Protein AF-A0A2V6IXX1-F1 (afdb_monomer_lite)

Secondary structure (DSSP, 8-state):
---SEEEEEEESS-HHHHHHHHHHHHT-S---EEEEEEE--PPP---

pLDDT: mean 85.61, std 13.61, range [50.81, 97.12]

Sequence (47 aa):
MNPTLSVIVCTVRRAQRLRECLQTLAGQTYREFELVLVNMNESPMTS

Foldseek 3Di:
DAQPAEAEAEDEPDPPVVVVVVVVVVPDPDDRYHYHYHYPHDDPPPD

Structure (mmCIF, N/CA/C/O backbone):
data_AF-A0A2V6IXX1-F1
#
_entry.id   AF-A0A2V6IXX1-F1
#
loop_
_atom_site.group_PDB
_atom_site.id
_atom_site.type_symbol
_atom_site.label_atom_id
_atom_site.label_alt_id
_atom_site.label_comp_id
_atom_site.label_asym_id
_atom_site.label_entity_id
_atom_site.label_seq_id
_atom_site.pdbx_PDB_ins_code
_atom_site.Cartn_x
_atom_site.Cartn_y
_atom_site.Cartn_z
_atom_site.occupancy
_atom_site.B_iso_or_equiv
_atom_site.auth_seq_id
_atom_site.auth_comp_id
_atom_site.auth_asym_id
_atom_site.auth_atom_id
_atom_site.pdbx_PDB_model_num
ATOM 1 N N . MET A 1 1 ? -17.410 -7.794 7.057 1.00 53.53 1 MET A N 1
ATOM 2 C CA . MET A 1 1 ? -17.304 -6.362 6.712 1.00 53.53 1 MET A CA 1
ATOM 3 C C . MET A 1 1 ? -16.494 -6.274 5.434 1.00 53.53 1 MET A C 1
ATOM 5 O O . MET A 1 1 ? -15.473 -6.944 5.361 1.00 53.53 1 MET A O 1
ATOM 9 N N . ASN A 1 2 ? -16.985 -5.550 4.428 1.00 66.25 2 ASN A N 1
ATOM 10 C CA . ASN A 1 2 ? -16.266 -5.342 3.168 1.00 66.25 2 ASN A CA 1
ATOM 11 C C . ASN A 1 2 ? -15.452 -4.047 3.289 1.00 66.25 2 ASN A C 1
ATOM 13 O O . ASN A 1 2 ? -16.007 -3.074 3.807 1.00 66.25 2 ASN A O 1
ATOM 17 N N . PRO A 1 3 ? -14.181 -4.012 2.848 1.00 69.94 3 PRO A N 1
ATOM 18 C CA . PRO A 1 3 ? -13.397 -2.784 2.871 1.00 69.94 3 PRO A CA 1
ATOM 19 C C . PRO A 1 3 ? -14.102 -1.721 2.024 1.00 69.94 3 PRO A C 1
ATOM 21 O O . PRO A 1 3 ? -14.521 -1.983 0.897 1.00 69.94 3 PRO A O 1
ATOM 24 N N . THR A 1 4 ? -14.268 -0.524 2.581 1.00 85.56 4 THR A N 1
ATOM 25 C CA . THR A 1 4 ? -14.903 0.608 1.886 1.00 85.56 4 THR A CA 1
ATOM 26 C C . THR A 1 4 ? -13.917 1.369 1.001 1.00 85.56 4 THR A C 1
ATOM 28 O O . THR A 1 4 ? -14.327 2.223 0.217 1.00 85.56 4 THR A O 1
ATOM 31 N N . LEU A 1 5 ? -12.623 1.050 1.113 1.00 92.00 5 LEU A N 1
ATOM 32 C CA . LEU A 1 5 ? -11.527 1.680 0.395 1.00 92.00 5 LEU A CA 1
ATOM 33 C C . LEU A 1 5 ? -10.596 0.617 -0.200 1.00 92.00 5 LEU A C 1
ATOM 35 O O . LEU A 1 5 ? -10.116 -0.268 0.509 1.00 92.00 5 LEU A O 1
ATOM 39 N N . SER A 1 6 ? -10.283 0.762 -1.485 1.00 95.19 6 SER A N 1
ATOM 40 C CA . SER A 1 6 ? -9.249 -0.023 -2.162 1.00 95.19 6 SER A CA 1
ATOM 41 C C . SER A 1 6 ? -8.123 0.902 -2.610 1.00 95.19 6 SER A C 1
ATOM 43 O O . SER A 1 6 ? -8.357 1.934 -3.239 1.00 95.19 6 SER A O 1
ATOM 45 N N . VAL A 1 7 ? -6.888 0.522 -2.296 1.00 95.62 7 VAL A N 1
A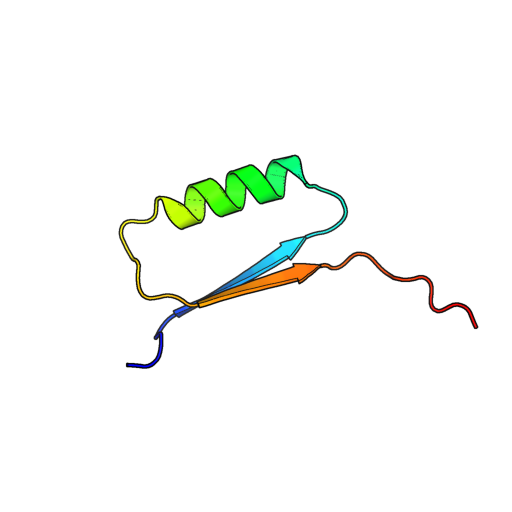TOM 46 C CA . VAL A 1 7 ? -5.670 1.209 -2.726 1.00 95.62 7 VAL A CA 1
ATOM 47 C C . VAL A 1 7 ? -5.014 0.365 -3.810 1.00 95.62 7 VAL A C 1
ATOM 49 O O . VAL A 1 7 ? -4.684 -0.796 -3.584 1.00 95.62 7 VAL A O 1
ATOM 52 N N . ILE A 1 8 ? -4.812 0.945 -4.991 1.00 95.69 8 ILE A N 1
ATOM 53 C CA . ILE A 1 8 ? -4.172 0.260 -6.118 1.00 95.69 8 ILE A CA 1
ATOM 54 C C . ILE A 1 8 ? -2.772 0.841 -6.300 1.00 95.69 8 ILE A C 1
ATOM 56 O O . ILE A 1 8 ? -2.616 2.038 -6.539 1.00 95.69 8 ILE A O 1
ATOM 60 N N . VAL A 1 9 ? -1.748 -0.006 -6.190 1.00 94.69 9 VAL A N 1
ATOM 61 C CA . VAL A 1 9 ? -0.346 0.382 -6.388 1.00 94.69 9 VAL A CA 1
ATOM 62 C C . VAL A 1 9 ? 0.170 -0.279 -7.655 1.00 94.69 9 VAL A C 1
ATOM 64 O O . VAL A 1 9 ? 0.322 -1.496 -7.708 1.00 94.69 9 VAL A O 1
ATOM 67 N N . CYS A 1 10 ? 0.486 0.524 -8.667 1.00 92.56 10 CYS A N 1
ATOM 68 C CA . CYS A 1 10 ? 1.113 0.052 -9.899 1.00 92.56 10 CYS A CA 1
ATOM 69 C C . CYS A 1 10 ? 2.629 0.258 -9.828 1.00 92.56 10 CYS A C 1
ATOM 71 O O . CYS A 1 10 ? 3.101 1.345 -9.494 1.00 92.56 10 CYS A O 1
ATOM 73 N N . THR A 1 11 ? 3.407 -0.771 -10.161 1.00 89.62 11 THR A N 1
ATOM 74 C CA . THR A 1 11 ? 4.874 -0.719 -10.098 1.00 89.62 11 THR A CA 1
ATOM 75 C C . THR A 1 11 ? 5.522 -1.293 -11.355 1.00 89.62 11 THR A C 1
ATOM 77 O O . THR A 1 11 ? 5.060 -2.291 -11.897 1.00 89.62 11 THR A O 1
ATOM 80 N N . VAL A 1 12 ? 6.619 -0.676 -11.800 1.00 84.19 12 VAL A N 1
ATOM 81 C CA . VAL A 1 12 ? 7.518 -1.187 -12.848 1.00 84.19 12 VAL A CA 1
ATOM 82 C C . VAL A 1 12 ? 8.936 -1.123 -12.298 1.00 84.19 12 VAL A C 1
ATOM 84 O O . VAL A 1 12 ? 9.397 -0.036 -11.948 1.00 84.19 12 VAL A O 1
ATOM 87 N N . ARG A 1 13 ? 9.628 -2.266 -12.215 1.00 70.56 13 ARG A N 1
ATOM 88 C CA . ARG A 1 13 ? 11.074 -2.397 -11.907 1.00 70.56 13 ARG A CA 1
ATOM 89 C C . ARG A 1 13 ? 11.641 -1.437 -10.833 1.00 70.56 13 ARG A C 1
ATOM 91 O O . ARG A 1 13 ? 12.748 -0.927 -10.983 1.00 70.56 13 ARG A O 1
ATOM 98 N N . ARG A 1 14 ? 10.915 -1.170 -9.737 1.00 75.62 14 ARG A N 1
ATOM 99 C CA . ARG A 1 14 ? 11.350 -0.246 -8.660 1.00 75.62 14 ARG A CA 1
ATOM 100 C C . ARG A 1 14 ? 11.126 -0.828 -7.262 1.00 75.62 14 ARG A C 1
ATOM 102 O O . ARG A 1 14 ? 10.306 -0.330 -6.494 1.00 75.62 14 ARG A O 1
ATOM 109 N N . ALA A 1 15 ? 11.895 -1.863 -6.919 1.00 81.06 15 ALA A N 1
ATOM 110 C CA . ALA A 1 15 ? 11.776 -2.576 -5.642 1.00 81.06 15 ALA A CA 1
ATOM 111 C C . ALA A 1 15 ? 11.922 -1.662 -4.407 1.00 81.06 15 ALA A C 1
ATOM 113 O O . ALA A 1 15 ? 11.135 -1.772 -3.470 1.00 81.06 15 ALA A O 1
ATOM 114 N N . GLN A 1 16 ? 12.870 -0.716 -4.428 1.00 90.19 16 GLN A N 1
ATOM 115 C CA . GLN A 1 16 ? 13.116 0.179 -3.291 1.00 90.19 16 GLN A CA 1
ATOM 116 C C . GLN A 1 16 ? 11.940 1.133 -3.022 1.00 90.19 16 GLN A C 1
ATOM 118 O O . GLN A 1 16 ? 11.451 1.214 -1.900 1.00 90.19 16 GLN A O 1
ATOM 123 N N . ARG A 1 17 ? 11.418 1.798 -4.061 1.00 91.00 17 ARG A N 1
ATOM 124 C CA . ARG A 1 17 ? 10.279 2.722 -3.910 1.00 91.00 17 ARG A CA 1
ATOM 125 C C . ARG A 1 17 ? 8.989 1.998 -3.556 1.00 91.00 17 ARG A C 1
ATOM 127 O O . ARG A 1 17 ? 8.180 2.522 -2.799 1.00 91.00 17 ARG A O 1
ATOM 134 N N . LEU A 1 18 ? 8.805 0.788 -4.086 1.00 93.69 18 LEU A N 1
ATOM 135 C CA . LEU A 1 18 ? 7.687 -0.056 -3.689 1.00 93.69 18 LEU A CA 1
ATOM 136 C C . LEU A 1 18 ? 7.762 -0.369 -2.191 1.00 93.69 18 LEU A C 1
ATOM 138 O O . LEU A 1 18 ? 6.763 -0.228 -1.498 1.00 93.69 18 LEU A O 1
ATOM 142 N N . ARG A 1 19 ? 8.943 -0.727 -1.677 1.00 94.12 19 ARG A N 1
ATOM 143 C CA . ARG A 1 19 ? 9.136 -0.992 -0.247 1.00 94.12 19 ARG A CA 1
ATOM 144 C C . ARG A 1 19 ? 8.759 0.215 0.614 1.00 94.12 19 ARG A C 1
ATOM 146 O O . ARG A 1 19 ? 7.987 0.055 1.551 1.00 94.12 19 ARG A O 1
ATOM 153 N N . GLU A 1 20 ? 9.253 1.401 0.273 1.00 96.12 20 GLU A N 1
ATOM 154 C CA . GLU A 1 20 ? 8.950 2.647 0.995 1.00 96.12 20 GLU A CA 1
ATOM 155 C C . GLU A 1 20 ? 7.449 2.985 0.956 1.00 96.12 20 GLU A C 1
ATOM 157 O O . GLU A 1 20 ? 6.853 3.341 1.975 1.00 96.12 20 GLU A O 1
ATOM 162 N N . CYS A 1 21 ? 6.809 2.802 -0.204 1.00 94.50 21 CYS A N 1
ATOM 163 C CA . CYS A 1 21 ? 5.368 2.985 -0.376 1.00 94.50 21 CYS A CA 1
ATOM 164 C C . CYS A 1 21 ? 4.565 2.023 0.512 1.00 94.50 21 CYS A C 1
ATOM 166 O O . CYS A 1 21 ? 3.692 2.459 1.261 1.00 94.50 21 CYS A O 1
ATOM 168 N N . LEU A 1 22 ? 4.903 0.731 0.497 1.00 95.38 22 LEU A N 1
ATOM 169 C CA . LEU A 1 22 ? 4.242 -0.284 1.319 1.00 95.38 22 LEU A CA 1
ATOM 170 C C . LEU A 1 22 ? 4.450 -0.038 2.819 1.00 95.38 22 LEU A C 1
ATOM 172 O O . LEU A 1 22 ? 3.516 -0.210 3.596 1.00 95.38 22 LEU A O 1
ATOM 176 N N . GLN A 1 23 ? 5.638 0.411 3.231 1.00 97.12 23 GLN A N 1
ATOM 177 C CA . GLN A 1 23 ? 5.909 0.799 4.619 1.00 97.12 23 GLN A CA 1
ATOM 178 C C . GLN A 1 23 ? 5.061 2.002 5.047 1.00 97.12 23 GLN A C 1
ATOM 180 O O . GLN A 1 23 ? 4.507 2.006 6.144 1.00 97.12 23 GLN A O 1
ATOM 185 N N . THR A 1 24 ? 4.906 2.989 4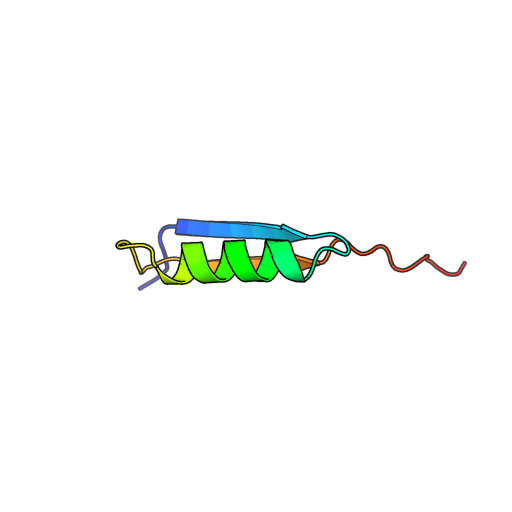.166 1.00 96.44 24 THR A N 1
ATOM 186 C CA . THR A 1 24 ? 4.067 4.168 4.420 1.00 96.44 24 THR A CA 1
ATOM 187 C C . THR A 1 24 ? 2.590 3.790 4.530 1.00 96.44 24 THR A C 1
ATOM 189 O O . THR A 1 24 ? 1.901 4.262 5.434 1.00 96.44 24 THR A O 1
ATOM 192 N N . LEU A 1 25 ? 2.105 2.903 3.656 1.00 96.31 25 LEU A N 1
ATOM 193 C CA . LEU A 1 25 ? 0.735 2.382 3.700 1.00 96.31 25 LEU A CA 1
ATOM 194 C C . LEU A 1 25 ? 0.483 1.552 4.966 1.00 96.31 25 LEU A C 1
ATOM 196 O O . LEU A 1 25 ? -0.554 1.694 5.610 1.00 96.31 25 LEU A O 1
ATOM 200 N N . ALA A 1 26 ? 1.460 0.746 5.383 1.00 94.88 26 ALA A N 1
ATOM 201 C CA . ALA A 1 26 ? 1.390 -0.012 6.628 1.00 94.88 26 ALA A CA 1
ATOM 202 C C . ALA A 1 26 ? 1.394 0.879 7.884 1.00 94.88 26 ALA A C 1
ATOM 204 O O . ALA A 1 26 ? 0.964 0.418 8.941 1.00 94.88 26 ALA A O 1
ATOM 205 N N . GLY A 1 27 ? 1.861 2.127 7.783 1.00 96.50 27 GLY A N 1
ATOM 206 C CA . GLY A 1 27 ? 1.861 3.115 8.865 1.00 96.50 27 GLY A CA 1
ATOM 207 C C . GLY A 1 27 ? 0.617 4.009 8.930 1.00 96.50 27 GLY A C 1
ATOM 208 O O . GLY A 1 27 ? 0.549 4.863 9.810 1.00 96.50 27 GLY A O 1
ATOM 209 N N . GLN A 1 28 ? -0.355 3.855 8.023 1.00 96.19 28 GLN A N 1
ATOM 210 C CA . GLN A 1 28 ? -1.565 4.684 8.031 1.00 96.19 28 GLN A CA 1
ATOM 211 C C . GLN A 1 28 ? -2.428 4.416 9.271 1.00 96.19 28 GLN A C 1
ATOM 213 O O . GLN A 1 28 ? -2.573 3.275 9.718 1.00 96.19 28 GLN A O 1
ATOM 218 N N . THR A 1 29 ? -3.033 5.479 9.805 1.00 96.19 29 THR A N 1
ATOM 219 C CA . THR A 1 29 ? -3.968 5.409 10.941 1.00 96.19 29 THR A CA 1
ATOM 220 C C . THR A 1 29 ? -5.274 4.712 10.565 1.00 96.19 29 THR A C 1
ATOM 222 O O . THR A 1 29 ? -5.875 4.036 11.396 1.00 96.19 29 THR A O 1
ATOM 225 N N . TYR A 1 30 ? -5.693 4.831 9.304 1.00 93.75 30 TYR A N 1
ATOM 226 C CA . TYR A 1 30 ? -6.816 4.090 8.743 1.00 93.75 30 TYR A CA 1
ATOM 227 C C . TYR A 1 30 ? -6.365 2.696 8.282 1.00 93.75 30 TYR A C 1
ATOM 229 O O . TYR A 1 30 ? -5.406 2.575 7.521 1.00 93.75 30 TYR A O 1
ATOM 237 N N . ARG A 1 31 ? -7.041 1.641 8.755 1.00 90.75 31 ARG A N 1
ATOM 238 C CA . ARG A 1 31 ? -6.603 0.237 8.591 1.00 90.75 31 ARG A CA 1
ATOM 239 C C . ARG A 1 31 ? -7.534 -0.625 7.743 1.00 90.75 31 ARG A C 1
ATOM 241 O O . ARG A 1 31 ? -7.127 -1.700 7.320 1.00 90.75 31 ARG A O 1
ATOM 248 N N . GLU A 1 32 ? -8.760 -0.177 7.501 1.00 93.56 32 GLU A N 1
ATOM 249 C CA . GLU A 1 32 ? -9.775 -0.967 6.798 1.00 93.56 32 GLU A CA 1
ATOM 250 C C . GLU A 1 32 ? -9.752 -0.694 5.293 1.00 93.56 32 GLU A C 1
ATOM 252 O O . GLU A 1 32 ? -10.679 -0.122 4.726 1.00 93.56 32 GLU A O 1
ATOM 257 N N . PHE A 1 33 ? -8.666 -1.099 4.637 1.00 93.94 33 PHE A N 1
ATOM 258 C CA . PHE A 1 33 ? -8.554 -1.018 3.186 1.00 93.94 33 PHE A CA 1
ATOM 259 C C . PHE A 1 33 ? -7.951 -2.289 2.592 1.00 93.94 33 PHE A C 1
ATOM 261 O O . PHE A 1 33 ? -7.147 -2.979 3.218 1.00 93.94 33 PHE A O 1
ATOM 268 N N . GLU A 1 34 ? -8.336 -2.578 1.355 1.00 94.62 34 GLU A N 1
ATOM 269 C CA . GLU A 1 34 ? -7.688 -3.590 0.528 1.00 94.62 34 GLU A CA 1
ATOM 270 C C . GLU A 1 34 ? -6.538 -2.954 -0.256 1.00 94.62 34 GLU A C 1
ATOM 272 O O . GLU A 1 34 ? -6.666 -1.841 -0.770 1.00 94.62 34 GLU A O 1
ATOM 277 N N . LEU A 1 35 ? -5.417 -3.664 -0.376 1.00 94.56 35 LEU A N 1
ATOM 278 C CA . LEU A 1 35 ? -4.290 -3.246 -1.202 1.00 94.56 35 LEU A CA 1
ATOM 279 C C . LEU A 1 35 ? -4.128 -4.193 -2.390 1.00 94.56 35 LEU A C 1
ATOM 281 O O . LEU A 1 35 ? -3.814 -5.369 -2.210 1.00 94.56 35 LEU A O 1
ATOM 285 N N . VAL A 1 36 ? -4.250 -3.653 -3.600 1.00 95.06 36 VAL A N 1
ATOM 286 C CA . VAL A 1 36 ? -4.023 -4.386 -4.848 1.00 95.06 36 VAL A CA 1
ATOM 287 C C . VAL A 1 36 ? -2.712 -3.914 -5.469 1.00 95.06 36 VAL A C 1
ATOM 289 O O . VAL A 1 36 ? -2.590 -2.771 -5.913 1.00 95.06 36 VAL A O 1
ATOM 292 N N . LEU A 1 37 ? -1.710 -4.794 -5.495 1.00 94.00 37 LEU A N 1
ATOM 293 C CA . LEU A 1 37 ? -0.413 -4.523 -6.114 1.00 94.00 37 LEU A CA 1
ATOM 294 C C . LEU A 1 37 ? -0.394 -5.046 -7.553 1.00 94.00 37 LEU A C 1
ATOM 296 O O . LEU A 1 37 ? -0.436 -6.252 -7.783 1.00 94.00 37 LEU A O 1
ATOM 300 N N . VAL A 1 38 ? -0.265 -4.136 -8.514 1.00 93.00 38 VAL A N 1
ATOM 301 C CA . VAL A 1 38 ? -0.185 -4.456 -9.940 1.00 93.00 38 VAL A CA 1
ATOM 302 C C . VAL A 1 38 ? 1.262 -4.335 -10.404 1.00 93.00 38 VAL A C 1
ATOM 304 O O . VAL A 1 38 ? 1.839 -3.245 -10.457 1.00 93.00 38 VAL A O 1
ATOM 307 N N . ASN A 1 39 ? 1.860 -5.472 -10.753 1.00 89.12 39 ASN A N 1
ATOM 308 C CA . ASN A 1 39 ? 3.165 -5.504 -11.397 1.00 89.12 39 ASN A CA 1
ATOM 309 C C . ASN A 1 39 ? 2.995 -5.255 -12.900 1.00 89.12 39 ASN A C 1
ATOM 311 O O . ASN A 1 39 ? 2.518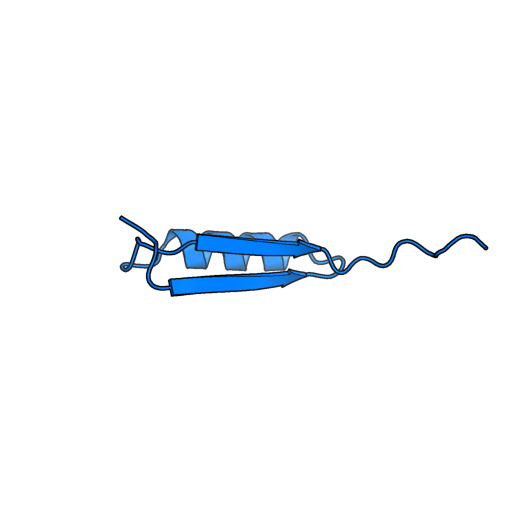 -6.119 -13.625 1.00 89.12 39 ASN A O 1
ATOM 315 N N . MET A 1 40 ? 3.409 -4.074 -13.348 1.00 86.38 40 MET A N 1
ATOM 316 C CA . MET A 1 40 ? 3.328 -3.619 -14.737 1.00 86.38 40 MET A CA 1
ATOM 317 C C . MET A 1 40 ? 4.596 -3.964 -15.533 1.00 86.38 40 MET A C 1
ATOM 319 O O . MET A 1 40 ? 4.839 -3.389 -16.592 1.00 86.38 40 MET A O 1
ATOM 323 N N . ASN A 1 41 ? 5.452 -4.862 -15.029 1.00 76.56 41 ASN A N 1
ATOM 324 C CA . ASN A 1 41 ? 6.529 -5.410 -15.845 1.00 76.56 41 ASN A CA 1
ATOM 325 C C . ASN A 1 41 ? 5.907 -6.151 -17.037 1.00 76.56 41 ASN A C 1
ATOM 327 O O . ASN A 1 41 ? 5.368 -7.241 -16.865 1.00 76.56 41 ASN A O 1
ATOM 331 N N . GLU A 1 42 ? 6.006 -5.566 -18.233 1.00 67.19 42 GLU A N 1
ATOM 332 C CA . GLU A 1 42 ? 5.714 -6.273 -19.478 1.00 67.19 42 GLU A CA 1
ATOM 333 C C . GLU A 1 42 ? 6.508 -7.582 -19.508 1.00 67.19 42 GLU A C 1
ATOM 335 O O . GLU A 1 42 ? 7.743 -7.587 -19.429 1.00 67.19 42 GLU A O 1
ATOM 340 N N . SER A 1 43 ? 5.791 -8.694 -19.642 1.00 62.12 43 SER A N 1
ATOM 341 C CA . SER A 1 43 ? 6.358 -9.855 -20.307 1.00 62.12 43 SER A CA 1
ATOM 342 C C . SER A 1 43 ? 6.392 -9.491 -21.790 1.00 62.12 43 SER A C 1
ATOM 344 O O . SER A 1 43 ? 5.341 -9.098 -22.304 1.00 62.12 43 SER A O 1
ATOM 346 N N . PRO A 1 44 ? 7.535 -9.580 -22.500 1.00 62.31 44 PRO A N 1
ATOM 347 C CA . PRO A 1 44 ? 7.474 -9.534 -23.947 1.00 62.31 44 PRO A CA 1
ATOM 348 C C . PRO A 1 44 ? 6.553 -10.688 -24.330 1.00 62.31 44 PRO A C 1
ATOM 350 O O . PRO A 1 44 ? 6.817 -11.839 -23.978 1.00 62.31 44 PRO A O 1
ATOM 353 N N . MET A 1 45 ? 5.420 -10.371 -24.947 1.00 62.34 45 MET A N 1
ATOM 354 C CA . MET A 1 45 ? 4.624 -11.368 -25.639 1.00 62.34 45 MET A CA 1
ATOM 355 C C . MET A 1 45 ? 5.561 -11.922 -26.711 1.00 62.34 45 MET A C 1
ATOM 357 O O . MET A 1 45 ? 5.768 -11.289 -27.744 1.00 62.34 45 MET A O 1
ATOM 361 N N . THR A 1 46 ? 6.232 -13.034 -26.415 1.00 50.81 46 THR A N 1
ATOM 362 C CA . THR A 1 46 ? 6.971 -13.799 -27.411 1.00 50.81 46 THR A CA 1
ATOM 363 C C . THR A 1 46 ? 5.917 -14.319 -28.374 1.00 50.81 46 THR A C 1
ATOM 365 O O . THR A 1 46 ? 5.176 -15.243 -28.035 1.00 50.81 46 THR A O 1
ATOM 368 N N . SER A 1 47 ? 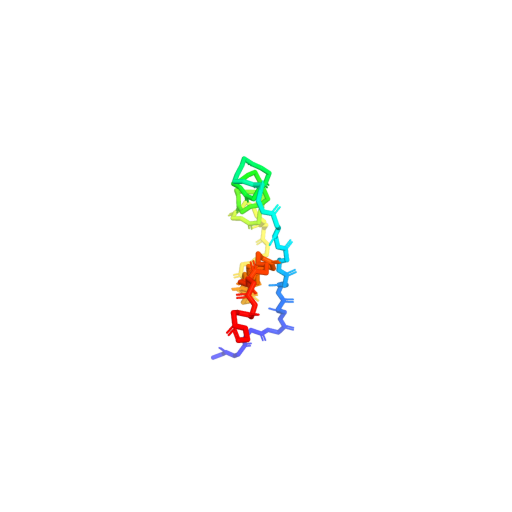5.776 -13.606 -29.493 1.00 52.81 47 SER A N 1
ATOM 369 C CA . SER A 1 47 ? 5.065 -14.072 -30.684 1.00 52.81 47 SER A CA 1
ATOM 370 C C . SER A 1 47 ? 5.790 -15.263 -31.295 1.00 52.81 47 SER A C 1
ATOM 372 O O . SER A 1 47 ? 7.030 -15.337 -31.122 1.00 52.81 47 SER A O 1
#

Radius of gyration: 13.73 Å; chains: 1; bounding box: 30×20×42 Å

=== Feature glossary ===
Key to the feature types in this record:

— What the protein is —

Primary structure: the covalent order of the twenty standard amino acids along the backbone. Two proteins with the same sequence will (almost always) fold to the same structure; two with 30% identity often share a fold but not the details.

Database cross-references. InterPro integrates a dozen domain/family signature databases into unified entries with residue-range hits. GO terms attach function/process/location labels with evidence codes. CATH codes position the fold in a four-level structural taxonomy. Organism is the NCBI-taxonomy species name.

— Where its atoms are —

The mmCIF block holds the 3D Cartesian coordinates of each backbone atom (N, Cα, C, O) in ångströms. mmCIF is the PDB's canonical archive format — a tagged-loop text representation of the atomic model.

Six rendered views show the 3D structure from the faces of a cube — i.e. along ±x, ±y, ±z. Rendering representation is drawn randomly per protein from cartoon (secondary-structure ribbons), sticks (backbone bonds), or molecular surface; coloring is either N→C rainbow (blue at the N-terminus through red at the C-terminus) or one color per chain.

— Local backbone conformation —

DSSP 8-state secondary structure assigns each residue one of H (α-helix), G (3₁₀-helix), I (π-helix), E (extended β-strand), B (isolated β-bridge), T (hydrogen-bonded turn), S (bend), or '-' (coil). The assignment is computed from backbone hydrogen-bond geometry via the Kabsch–Sander algorithm.

P-SEA three-state annotation labels each residue as helix, strand, or coil based purely on the geometry of the Cα trace. It serves as a fallback when the full backbone (and thus DSSP) is unavailable.

The φ/ψ torsion pair specifies the backbone conformation at each residue. φ rotates about the N–Cα bond, ψ about the Cα–C bond. Steric clashes forbid most of the (φ, ψ) plane — the allowed regions (α-helix basin, β-sheet basin, left-handed helix) are the Ramachandran-allowed regions.

— Global shape and packing —

The geometric summary reports three shape descriptors. Rg (radius of gyration) measures how spread out the Cα atoms are about their centre of mass; compact globular proteins have small Rg, elongated or unfolded ones large. Cα contacts (<8 Å, |i−j|>4) count long-range residue pairs in spatial proximity — high for 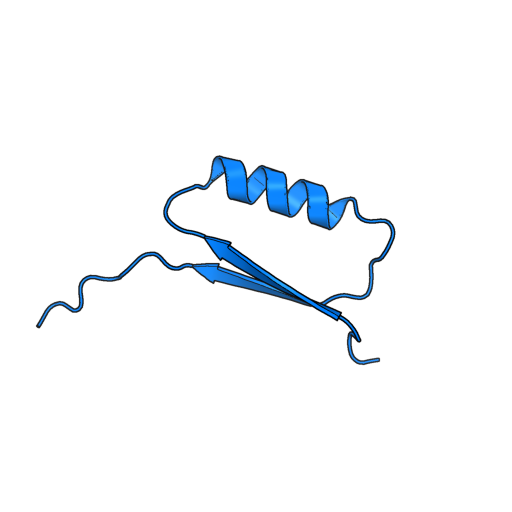tightly packed folds, near zero for rods or random coil. The bounding-box extents give the protein's footprint along x, y, z in Å.

Accessible surface area quantifies burial. A residue with SASA near zero is packed into the hydrophobic core; one with SASA >100 Å² sits on the surface. Computed here via the Shrake–Rupley numerical algorithm with a 1.4 Å probe.

Plot images: a contact map (which residues are close in 3D, as an N×N binary image), a Ramachandran scatter (backbone torsion angles, revealing secondary-structure composition at a glance), and — for AlphaFold structures — a PAE heatmap (pairwise prediction confidence).

— Structural neighborhood —

The Foldseek 3Di string encodes local tertiary geometry as a 20-letter alphabet — one character per residue — derived from the relative positions of nearby Cα atoms. Unlike the amino-acid sequence, 3Di is a direct function of the 3D structure, so two proteins with the same fold have similar 3Di strings even at low sequence identity.

Nearest PDB neighbors are the top structural matches found by Foldseek when searching this structure against the entire Protein Data Bank. Each hit reports a 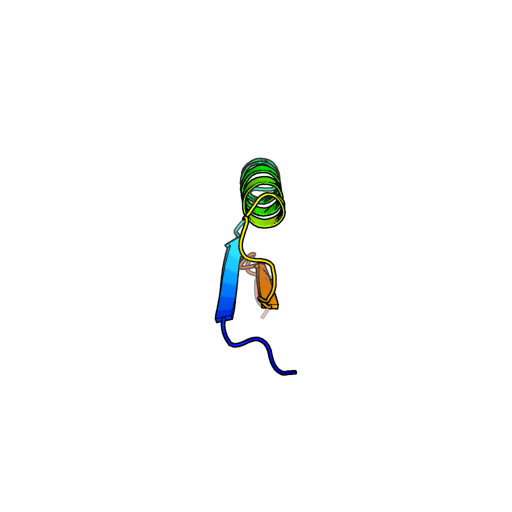TM-score (0 to 1; >0.5 almost always implies the same fold) and an E-value. These are *structural* homologs — they may share no detectable sequence similarity.

— Confidence and disorder —

For AlphaFold models, the B-factor field carries pLDDT — the model's own estimate of local accuracy on a 0–100 scale. Regions with pLDDT<50 should be treated as essentially unmodeled; they often correspond to intrinsically disordered segments.

B-factor (Debye–Waller factor) reflects atomic displacement in the crystal lattice. It is an experimental observable (units Å²), not a prediction; low values mean the atom is pinned down, high values mean it moves or is heterogeneous across the crystal.

Predicted aligned error is AlphaFold's pairwise confidence. Unlike pLDDT (per-residue), PAE is per-residue-pair and captures whether two parts of the structure are correctly placed relative to each other. Units are ångströms of expected positional error.